Protein AF-A0A536KAL1-F1 (afdb_monomer)

Nearest PDB structures (foldseek):
  8qae-assembly1_A  TM=4.598E-01  e=1.832E+00  synthetic construct
  8qad-assembly1_A  TM=3.620E-01  e=2.504E+00  synthetic construct
  7td1-assembly1_R  TM=3.234E-01  e=2.927E+00  Homo sapiens
  5voz-assembly1_S  TM=2.746E-01  e=5.467E+00  Saccharomyces cerevisiae S288C

Structure (mmCIF, N/CA/C/O backbone):
data_AF-A0A536KAL1-F1
#
_entry.id   AF-A0A536KAL1-F1
#
loop_
_atom_site.group_PDB
_atom_site.id
_atom_site.type_symbol
_atom_site.label_atom_id
_atom_site.label_alt_id
_atom_site.label_comp_id
_atom_site.label_asym_id
_atom_site.label_entity_id
_atom_site.label_seq_id
_atom_site.pdbx_PDB_ins_code
_atom_site.Cartn_x
_atom_site.Cartn_y
_atom_site.Cartn_z
_atom_site.occupancy
_atom_site.B_iso_or_equiv
_atom_site.auth_seq_id
_atom_site.auth_comp_id
_atom_site.auth_asym_id
_atom_site.auth_atom_id
_atom_site.pdbx_PDB_model_num
ATOM 1 N N . MET A 1 1 ? -5.508 7.874 46.794 1.00 60.19 1 MET A N 1
ATOM 2 C CA . MET A 1 1 ? -4.898 8.405 45.555 1.00 60.19 1 MET A CA 1
ATOM 3 C C . MET A 1 1 ? -4.793 7.253 44.555 1.00 60.19 1 MET A C 1
ATOM 5 O O . MET A 1 1 ? -4.074 6.307 44.840 1.00 60.19 1 MET A O 1
ATOM 9 N N . ARG A 1 2 ? -5.571 7.241 43.459 1.00 58.97 2 ARG A N 1
ATOM 10 C CA . ARG A 1 2 ? -5.401 6.249 42.375 1.00 58.97 2 ARG A CA 1
ATOM 11 C C . ARG A 1 2 ? -4.276 6.749 41.468 1.00 58.97 2 ARG A C 1
ATOM 13 O O . ARG A 1 2 ? -4.382 7.858 40.956 1.00 58.97 2 ARG A O 1
ATOM 20 N N . GLY A 1 3 ? -3.207 5.967 41.318 1.00 61.09 3 GLY A N 1
ATOM 21 C CA . GLY A 1 3 ? -2.155 6.253 40.337 1.00 61.09 3 GLY A CA 1
ATOM 22 C C . GLY A 1 3 ? -2.707 6.254 38.903 1.00 61.09 3 GLY A C 1
ATOM 23 O O . GLY A 1 3 ? -3.806 5.733 38.681 1.00 61.09 3 GLY A O 1
ATOM 24 N N . PRO A 1 4 ? -1.982 6.837 37.932 1.00 71.62 4 PRO A N 1
ATOM 25 C CA . PRO A 1 4 ? -2.434 6.880 36.547 1.00 71.62 4 PRO A CA 1
ATOM 26 C C . PRO A 1 4 ? -2.674 5.459 36.024 1.00 71.62 4 PRO A C 1
ATOM 28 O O . PRO A 1 4 ? -1.854 4.560 36.227 1.00 71.62 4 PRO A O 1
ATOM 31 N N . ALA A 1 5 ? -3.824 5.250 35.380 1.00 74.88 5 ALA A N 1
ATOM 32 C CA . ALA A 1 5 ? -4.154 3.973 34.763 1.00 74.88 5 ALA A CA 1
ATOM 33 C C . ALA A 1 5 ? -3.121 3.657 33.669 1.00 74.88 5 ALA A C 1
ATOM 35 O O . ALA A 1 5 ? -2.868 4.489 32.798 1.00 74.88 5 ALA A O 1
ATOM 36 N N . ARG A 1 6 ? -2.512 2.466 33.716 1.00 75.62 6 ARG A N 1
ATOM 37 C CA . ARG A 1 6 ? -1.650 2.001 32.622 1.00 75.62 6 ARG A CA 1
ATOM 38 C C . ARG A 1 6 ? -2.522 1.705 31.394 1.00 75.62 6 ARG A C 1
ATOM 40 O O . ARG A 1 6 ? -3.590 1.113 31.576 1.00 75.62 6 ARG A O 1
ATOM 47 N N . PRO A 1 7 ? -2.082 2.066 30.177 1.00 73.06 7 PRO A N 1
ATOM 48 C CA . PRO A 1 7 ? -2.748 1.641 28.950 1.00 73.06 7 PRO A CA 1
ATOM 49 C C . PRO A 1 7 ? -2.900 0.118 28.924 1.00 73.06 7 PRO A C 1
ATOM 51 O O . PRO A 1 7 ? -1.983 -0.603 29.331 1.00 73.06 7 PRO A O 1
ATOM 54 N N . ARG A 1 8 ? -4.050 -0.378 28.462 1.00 79.00 8 ARG A N 1
ATOM 55 C CA . ARG A 1 8 ? -4.235 -1.815 28.231 1.00 79.00 8 ARG A CA 1
ATOM 56 C C . ARG A 1 8 ? -3.472 -2.220 26.972 1.00 79.00 8 ARG A C 1
ATOM 58 O O . ARG A 1 8 ? -3.309 -1.421 26.056 1.00 79.00 8 ARG A O 1
ATOM 65 N N . GLU A 1 9 ? -3.052 -3.478 26.886 1.00 70.75 9 GLU A N 1
ATOM 66 C CA . GLU A 1 9 ? -2.408 -4.035 25.684 1.00 70.75 9 GLU A CA 1
ATOM 67 C C . GLU A 1 9 ? -3.251 -3.805 24.415 1.00 70.75 9 GLU A C 1
ATOM 69 O O . GLU A 1 9 ? -2.727 -3.457 23.358 1.00 70.75 9 GLU A O 1
ATOM 74 N N . THR A 1 10 ? -4.577 -3.886 24.552 1.00 73.56 10 THR A N 1
ATOM 75 C CA . THR A 1 10 ? -5.547 -3.578 23.494 1.00 73.56 10 THR A CA 1
ATOM 76 C C . THR A 1 10 ? -5.472 -2.124 23.016 1.00 73.56 10 THR A C 1
ATOM 78 O O . THR A 1 10 ? -5.658 -1.873 21.827 1.00 73.56 10 THR A O 1
ATOM 81 N N . ASP A 1 11 ? -5.157 -1.171 23.900 1.00 76.12 11 ASP A N 1
ATOM 82 C CA . ASP A 1 11 ? -5.017 0.244 23.538 1.00 76.12 11 ASP A CA 1
ATOM 83 C C . ASP A 1 11 ? -3.762 0.441 22.671 1.00 76.12 11 ASP A C 1
ATOM 85 O O . ASP A 1 11 ? -3.822 1.087 21.625 1.00 76.12 11 ASP A O 1
ATOM 89 N N . CYS A 1 12 ? -2.643 -0.191 23.047 1.00 76.56 12 CYS A N 1
ATOM 90 C CA . CYS A 1 12 ? -1.404 -0.173 22.266 1.00 76.56 12 CYS A CA 1
ATOM 91 C C . CYS A 1 12 ? -1.574 -0.846 20.896 1.00 76.56 12 CYS A C 1
ATOM 93 O O . CYS A 1 12 ? -1.159 -0.282 19.886 1.00 76.56 12 CYS A O 1
ATOM 95 N N . MET A 1 13 ? -2.216 -2.020 20.846 1.00 73.56 13 MET A N 1
ATOM 96 C CA . MET A 1 13 ? -2.503 -2.734 19.594 1.00 73.56 13 MET A CA 1
ATOM 97 C C . MET A 1 13 ? -3.350 -1.879 18.645 1.00 73.56 13 MET A C 1
ATOM 99 O O . MET A 1 13 ? -3.066 -1.796 17.451 1.00 73.56 13 MET A O 1
ATOM 103 N N . ASN A 1 14 ? -4.351 -1.178 19.180 1.00 86.00 14 ASN A N 1
ATOM 104 C CA . ASN A 1 14 ? -5.188 -0.291 18.385 1.00 86.00 14 ASN A CA 1
ATOM 105 C C . ASN A 1 14 ? -4.378 0.882 17.804 1.00 86.00 14 ASN A C 1
ATOM 107 O O . ASN A 1 14 ? -4.516 1.197 16.625 1.00 86.00 14 ASN A O 1
ATOM 111 N N . VAL A 1 15 ? -3.480 1.486 18.593 1.00 88.50 15 VAL A N 1
ATOM 112 C CA . VAL A 1 15 ? -2.576 2.549 18.114 1.00 88.50 15 VAL A CA 1
ATOM 113 C C . VAL A 1 15 ? -1.635 2.039 17.018 1.00 88.50 15 VAL A C 1
ATOM 115 O O . VAL A 1 15 ? -1.456 2.721 16.010 1.00 88.50 15 VAL A O 1
ATOM 118 N N . VAL A 1 16 ? -1.067 0.837 17.166 1.00 91.31 16 VAL A N 1
ATOM 119 C CA . VAL A 1 16 ? -0.202 0.228 16.140 1.00 91.31 16 VAL A CA 1
ATOM 120 C C . VAL A 1 16 ? -0.963 0.041 14.827 1.00 91.31 16 VAL A C 1
ATOM 122 O O . VAL A 1 16 ? -0.481 0.476 13.781 1.00 91.31 16 VAL A O 1
ATOM 125 N N . LEU A 1 17 ? -2.167 -0.536 14.867 1.00 91.06 17 LEU A N 1
ATOM 126 C CA . LEU A 1 17 ? -2.994 -0.728 13.670 1.00 91.06 17 LEU A CA 1
ATOM 127 C C . LEU A 1 17 ? -3.359 0.598 12.997 1.00 91.06 17 LEU A C 1
ATOM 129 O O . LEU A 1 17 ? -3.332 0.691 11.772 1.00 91.06 17 LEU A O 1
ATOM 133 N N . TRP A 1 18 ? -3.652 1.631 13.783 1.00 91.00 18 TRP A N 1
ATOM 134 C CA . TRP A 1 18 ? -3.895 2.983 13.284 1.00 91.00 18 TRP A CA 1
ATOM 135 C C . TRP A 1 18 ? -2.688 3.563 12.542 1.00 91.00 18 TRP A C 1
ATOM 137 O O . TRP A 1 18 ? -2.831 4.091 11.438 1.00 91.00 18 TRP A O 1
ATOM 147 N N . ILE A 1 19 ? -1.493 3.446 13.127 1.00 93.25 19 ILE A N 1
ATOM 148 C CA . ILE A 1 19 ? -0.251 3.922 12.507 1.00 93.25 19 ILE A CA 1
ATOM 149 C C . ILE A 1 19 ? -0.005 3.179 11.192 1.00 93.25 19 ILE A C 1
ATOM 151 O O . ILE A 1 19 ? 0.277 3.810 10.172 1.00 93.25 19 ILE A O 1
ATOM 155 N N . LEU A 1 20 ? -0.155 1.852 11.192 1.00 94.75 20 LEU A N 1
ATOM 156 C CA . LEU A 1 20 ? 0.017 1.033 9.995 1.00 94.75 20 LEU A CA 1
ATOM 157 C C . LEU A 1 20 ? -0.975 1.418 8.889 1.00 94.75 20 LEU A C 1
ATOM 159 O O . LEU A 1 20 ? -0.557 1.601 7.747 1.00 94.75 20 LEU A O 1
ATOM 163 N N . GLN A 1 21 ? -2.256 1.605 9.221 1.00 94.56 21 GLN A N 1
ATOM 164 C CA . GLN A 1 21 ? -3.288 2.038 8.273 1.00 94.56 21 GLN A CA 1
ATOM 165 C C . GLN A 1 21 ? -2.957 3.386 7.631 1.00 94.56 21 GLN A C 1
ATOM 167 O O . GLN A 1 21 ? -3.041 3.517 6.411 1.00 94.56 21 GLN A O 1
ATOM 172 N N . VAL A 1 22 ? -2.543 4.375 8.428 1.00 94.62 22 VAL A N 1
ATOM 173 C CA . VAL A 1 22 ? -2.216 5.713 7.918 1.00 94.62 22 VAL A CA 1
ATOM 174 C C . VAL A 1 22 ? -0.966 5.680 7.040 1.00 94.62 22 VAL A C 1
ATOM 176 O O . VAL A 1 22 ? -0.995 6.211 5.932 1.00 94.62 22 VAL A O 1
ATOM 179 N N . LEU A 1 23 ? 0.117 5.037 7.487 1.00 96.44 23 LEU A N 1
ATOM 180 C CA . LEU A 1 23 ? 1.366 4.972 6.721 1.00 96.44 23 LEU A CA 1
ATOM 181 C C . LEU A 1 23 ? 1.186 4.213 5.402 1.00 96.44 23 LEU A C 1
ATOM 183 O O . LEU A 1 23 ? 1.562 4.715 4.340 1.00 96.44 23 LEU A O 1
ATOM 187 N N . LEU A 1 24 ? 0.582 3.024 5.462 1.00 97.19 24 LEU A N 1
ATOM 188 C CA . LEU A 1 24 ? 0.338 2.202 4.281 1.00 97.19 24 LEU A CA 1
ATOM 189 C C . LEU A 1 24 ? -0.670 2.870 3.342 1.00 97.19 24 LEU A C 1
ATOM 191 O O . LEU A 1 24 ? -0.482 2.886 2.126 1.00 97.19 24 LEU A O 1
ATOM 195 N N . GLY A 1 25 ? -1.720 3.466 3.905 1.00 97.00 25 GLY A N 1
ATOM 196 C CA . GLY A 1 25 ? -2.737 4.168 3.143 1.00 97.00 25 GLY A CA 1
ATOM 197 C C . GLY A 1 25 ? -2.157 5.352 2.378 1.00 97.00 25 GLY A C 1
ATOM 198 O O . GLY A 1 25 ? -2.304 5.419 1.158 1.00 97.00 25 GLY A O 1
ATOM 199 N N . ILE A 1 26 ? -1.410 6.231 3.054 1.00 96.50 26 ILE A N 1
ATOM 200 C CA . ILE A 1 26 ? -0.733 7.373 2.425 1.00 96.50 26 ILE A CA 1
ATOM 201 C C . ILE A 1 26 ? 0.205 6.912 1.304 1.00 96.50 26 ILE A C 1
ATOM 203 O O . ILE A 1 26 ? 0.179 7.502 0.221 1.00 96.50 26 ILE A O 1
ATOM 207 N N . PHE A 1 27 ? 0.990 5.850 1.521 1.00 95.38 27 PHE A N 1
ATOM 208 C CA . PHE A 1 27 ? 1.868 5.290 0.490 1.00 95.38 27 PHE A CA 1
ATOM 209 C C . PHE A 1 27 ? 1.100 4.986 -0.808 1.00 95.38 27 PHE A C 1
ATOM 211 O O . PHE A 1 27 ? 1.498 5.440 -1.883 1.00 95.38 27 PHE A O 1
ATOM 218 N N . PHE A 1 28 ? -0.038 4.294 -0.717 1.00 95.81 28 PHE A N 1
ATOM 219 C CA . PHE A 1 28 ? -0.840 3.960 -1.895 1.00 95.81 28 PHE A CA 1
ATOM 220 C C . PHE A 1 28 ? -1.605 5.151 -2.482 1.00 95.81 28 PHE A C 1
ATOM 222 O O . PHE A 1 28 ? -1.751 5.228 -3.703 1.00 95.81 28 PHE A O 1
ATOM 229 N N . VAL A 1 29 ? -2.032 6.122 -1.667 1.00 96.19 29 VAL A N 1
ATOM 230 C CA . VAL A 1 29 ? -2.611 7.376 -2.179 1.00 96.19 29 VAL A CA 1
ATOM 231 C C . VAL A 1 29 ? -1.599 8.128 -3.042 1.00 96.19 29 VAL A C 1
ATOM 233 O O . VAL A 1 29 ? -1.942 8.585 -4.133 1.00 96.19 29 VAL A O 1
ATOM 236 N N . PHE A 1 30 ? -0.337 8.209 -2.616 1.00 91.06 30 PHE A N 1
ATOM 237 C CA . PHE A 1 30 ? 0.715 8.848 -3.411 1.00 91.06 30 PHE A CA 1
ATOM 238 C C . PHE A 1 30 ? 0.967 8.148 -4.749 1.00 91.06 30 PHE A C 1
ATOM 240 O O . PHE A 1 30 ? 1.357 8.805 -5.715 1.00 91.06 30 PHE A O 1
ATOM 247 N N . MET A 1 31 ? 0.702 6.844 -4.843 1.00 87.75 31 MET A N 1
ATOM 248 C CA . MET A 1 31 ? 0.837 6.107 -6.098 1.00 87.75 31 MET A CA 1
ATOM 249 C C . MET A 1 31 ? -0.240 6.461 -7.132 1.00 87.75 31 MET A C 1
ATOM 251 O O . MET A 1 31 ? -0.031 6.171 -8.303 1.00 87.75 31 MET A O 1
ATOM 255 N N . LEU A 1 32 ? -1.349 7.131 -6.777 1.00 89.88 32 LEU A N 1
ATOM 256 C CA . LEU A 1 32 ? -2.410 7.500 -7.735 1.00 89.88 32 LEU A CA 1
ATOM 257 C C . LEU A 1 32 ? -1.940 8.422 -8.856 1.00 89.88 32 LEU A C 1
ATOM 259 O O . LEU A 1 32 ? -2.410 8.321 -9.991 1.00 89.88 32 LEU A O 1
ATOM 263 N N . ARG A 1 33 ? -1.052 9.357 -8.519 1.00 88.38 33 ARG A N 1
ATOM 264 C CA . ARG A 1 33 ? -0.583 10.404 -9.425 1.00 88.38 33 ARG A CA 1
ATOM 265 C C . ARG A 1 33 ? 0.925 10.278 -9.594 1.00 88.38 33 ARG A C 1
ATOM 267 O O . ARG A 1 33 ? 1.675 10.988 -8.922 1.00 88.38 33 ARG A O 1
ATOM 274 N N . PRO A 1 34 ? 1.381 9.364 -10.465 1.00 85.81 34 PRO A N 1
ATOM 275 C CA . PRO A 1 34 ? 2.800 9.184 -10.692 1.00 85.81 34 PRO A CA 1
ATOM 276 C C . PRO A 1 34 ? 3.388 10.473 -11.268 1.00 85.81 34 PRO A C 1
ATOM 278 O O . PRO A 1 34 ? 2.821 11.075 -12.177 1.00 85.81 34 PRO A O 1
ATOM 281 N N . ASN A 1 35 ? 4.528 10.897 -10.729 1.00 88.75 35 ASN A N 1
ATOM 282 C CA . ASN A 1 35 ? 5.281 12.031 -11.250 1.00 88.75 35 ASN A CA 1
ATOM 283 C C . ASN A 1 35 ? 6.560 11.502 -11.915 1.00 88.75 35 ASN A C 1
ATOM 285 O O . ASN A 1 35 ? 7.478 11.110 -11.187 1.00 88.75 35 ASN A O 1
ATOM 289 N N . PRO A 1 36 ? 6.650 11.506 -13.260 1.00 85.12 36 PRO A N 1
ATOM 290 C CA . PRO A 1 36 ? 7.818 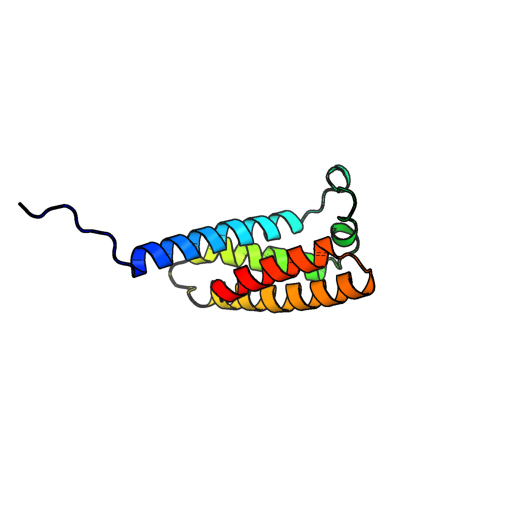11.006 -13.981 1.00 85.12 36 PRO A CA 1
ATOM 291 C C . PRO A 1 36 ? 9.138 11.646 -13.540 1.00 85.12 36 PRO A C 1
ATOM 293 O O . PRO A 1 36 ? 10.151 10.959 -13.476 1.00 85.12 36 PRO A O 1
ATOM 296 N N . ALA A 1 37 ? 9.121 12.926 -13.151 1.00 87.44 37 ALA A N 1
ATOM 297 C CA . ALA A 1 37 ? 10.313 13.648 -12.704 1.00 87.44 37 ALA A CA 1
ATOM 298 C C . ALA A 1 37 ? 10.856 13.165 -11.344 1.00 87.44 37 ALA A C 1
ATOM 300 O O . ALA A 1 37 ? 11.976 13.501 -10.975 1.00 87.44 37 ALA A O 1
ATOM 301 N N . ARG A 1 38 ? 10.071 12.389 -10.583 1.00 84.88 38 ARG A N 1
ATOM 302 C CA . ARG A 1 38 ? 10.456 11.832 -9.274 1.00 84.88 38 ARG A CA 1
ATOM 303 C C . ARG A 1 38 ? 10.790 10.339 -9.332 1.00 84.88 38 ARG A C 1
ATOM 305 O O . ARG A 1 38 ? 11.065 9.750 -8.288 1.00 84.88 38 ARG A O 1
ATOM 312 N N . LEU A 1 39 ? 10.731 9.717 -10.511 1.00 85.88 39 LEU A N 1
ATOM 313 C CA . LEU A 1 39 ? 11.011 8.291 -10.660 1.00 85.88 39 LEU A CA 1
ATOM 314 C C . LEU A 1 39 ? 12.511 8.031 -10.583 1.00 85.88 39 LEU A C 1
ATOM 316 O O . LEU A 1 39 ? 13.294 8.566 -11.363 1.00 85.88 39 LEU A O 1
ATOM 320 N N . GLN A 1 40 ? 12.895 7.164 -9.655 1.00 86.25 40 GLN A N 1
ATOM 321 C CA . GLN A 1 40 ? 14.261 6.673 -9.545 1.00 86.25 40 GLN A CA 1
ATOM 322 C C . GLN A 1 40 ? 14.466 5.432 -10.423 1.00 86.25 40 GLN A C 1
ATOM 324 O O . GLN A 1 40 ? 13.513 4.818 -10.921 1.00 86.25 40 GLN A O 1
ATOM 329 N N . SER A 1 41 ? 15.730 5.034 -10.585 1.00 82.38 41 SER A N 1
ATOM 330 C CA . SER A 1 41 ? 16.066 3.738 -11.178 1.00 82.38 41 SER A CA 1
ATOM 331 C C . SER A 1 41 ? 15.339 2.615 -10.427 1.00 82.38 41 SER A C 1
ATOM 333 O O . SER A 1 41 ? 15.310 2.601 -9.200 1.00 82.38 41 SER A O 1
ATOM 335 N N . GLY A 1 42 ? 14.699 1.702 -11.162 1.00 82.94 42 GLY A N 1
ATOM 336 C CA . GLY A 1 42 ? 13.887 0.623 -10.585 1.00 82.94 42 GLY A CA 1
ATOM 337 C C . GLY A 1 42 ? 12.418 0.971 -10.306 1.00 82.94 42 GLY A C 1
ATOM 338 O O . GLY A 1 42 ? 11.660 0.079 -9.939 1.00 82.94 42 GLY A O 1
ATOM 339 N N . MET A 1 43 ? 11.976 2.217 -10.539 1.00 89.31 43 MET A N 1
ATOM 340 C CA . MET A 1 43 ? 10.572 2.636 -10.362 1.00 89.31 43 MET A CA 1
ATOM 341 C C . MET A 1 43 ? 9.758 2.697 -11.665 1.00 89.31 43 MET A C 1
ATOM 343 O O . MET A 1 43 ? 8.648 3.226 -11.675 1.00 89.31 43 MET A O 1
AT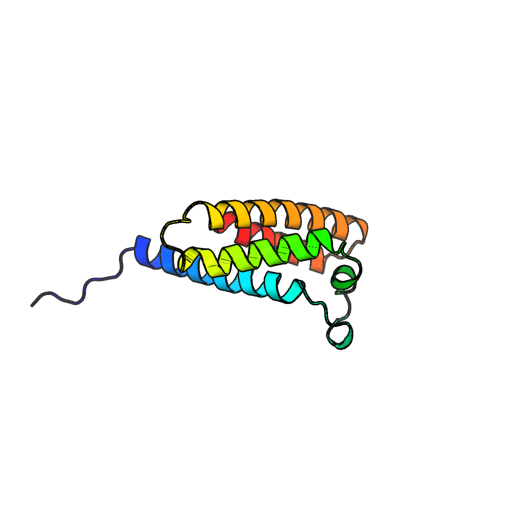OM 347 N N . LYS A 1 44 ? 10.269 2.156 -12.780 1.00 88.62 44 LYS A N 1
ATOM 348 C CA . LYS A 1 44 ? 9.560 2.180 -14.078 1.00 88.62 44 LYS A CA 1
ATOM 349 C C . LYS A 1 44 ? 8.170 1.533 -14.015 1.00 88.62 44 LYS A C 1
ATOM 351 O O . LYS A 1 44 ? 7.244 2.004 -14.671 1.00 88.62 44 LYS A O 1
ATOM 356 N N . TYR A 1 45 ? 7.994 0.533 -13.149 1.00 89.75 45 TYR A N 1
ATOM 357 C CA . TYR A 1 45 ? 6.701 -0.112 -12.909 1.00 89.75 45 TYR A CA 1
ATOM 358 C C . TYR A 1 45 ? 5.582 0.878 -12.545 1.00 89.75 45 TYR A C 1
ATOM 360 O O . TYR A 1 45 ? 4.432 0.638 -12.887 1.00 89.75 45 TYR A O 1
ATOM 368 N N . VAL A 1 46 ? 5.899 2.010 -11.905 1.00 88.56 46 VAL A N 1
ATOM 369 C CA . VAL A 1 46 ? 4.915 3.002 -11.437 1.00 88.56 46 VAL A CA 1
ATOM 370 C C . VAL A 1 46 ? 4.133 3.636 -12.595 1.00 88.56 46 VAL A C 1
ATOM 372 O O . VAL A 1 46 ? 2.940 3.924 -12.460 1.00 88.56 46 VAL A O 1
ATOM 375 N N . ILE A 1 47 ? 4.788 3.841 -13.740 1.00 89.25 47 ILE A N 1
ATOM 376 C CA . ILE A 1 47 ? 4.162 4.407 -14.946 1.00 89.25 47 ILE A CA 1
ATOM 377 C C . ILE A 1 47 ? 3.643 3.331 -15.899 1.00 89.25 47 ILE A C 1
ATOM 379 O O . ILE A 1 47 ? 2.645 3.566 -16.572 1.00 89.25 47 ILE A O 1
ATOM 383 N N . GLU A 1 48 ? 4.264 2.151 -15.916 1.00 89.50 48 GLU A N 1
ATOM 384 C CA . GLU A 1 48 ? 3.846 1.016 -16.752 1.00 89.50 48 GLU A CA 1
ATOM 385 C C . GLU A 1 48 ? 2.633 0.266 -16.185 1.00 89.50 48 GLU A C 1
ATOM 387 O O . GLU A 1 48 ? 1.917 -0.424 -16.910 1.00 89.50 48 GLU A O 1
ATOM 392 N N . MET A 1 49 ? 2.390 0.393 -14.881 1.00 90.00 49 MET A N 1
ATOM 393 C CA . MET A 1 49 ? 1.234 -0.187 -14.216 1.00 90.00 49 MET A CA 1
ATOM 394 C C . MET A 1 49 ? -0.063 0.380 -14.794 1.00 90.00 49 MET A C 1
ATOM 396 O O . MET A 1 49 ? -0.254 1.598 -14.899 1.00 90.00 49 MET A O 1
ATOM 400 N N . ARG A 1 50 ? -0.981 -0.538 -15.115 1.00 93.06 50 ARG A N 1
ATOM 401 C CA . ARG A 1 50 ? -2.341 -0.235 -15.567 1.00 93.06 50 ARG A CA 1
ATOM 402 C C . ARG A 1 50 ? -3.012 0.768 -14.634 1.00 93.06 50 ARG A C 1
ATOM 404 O O . ARG A 1 50 ? -2.983 0.611 -13.410 1.00 93.06 50 ARG A O 1
ATOM 411 N N . SER A 1 51 ? -3.645 1.782 -15.214 1.00 93.19 51 SER A N 1
ATOM 412 C CA . SER A 1 51 ? -4.301 2.859 -14.468 1.00 93.19 51 SER A CA 1
ATOM 413 C C . SER A 1 51 ? -5.348 2.350 -13.481 1.00 93.19 51 SER A C 1
ATOM 415 O O . SER A 1 51 ? -5.471 2.895 -12.393 1.00 93.19 51 SER A O 1
ATOM 417 N N . GLU A 1 52 ? -6.053 1.280 -13.824 1.00 95.44 52 GLU A N 1
ATOM 418 C CA . GLU A 1 52 ? -7.127 0.679 -13.040 1.00 95.44 52 GLU A CA 1
ATOM 419 C C . GLU A 1 52 ? -6.583 0.066 -11.751 1.00 95.44 52 GLU A C 1
ATOM 421 O O . GLU A 1 52 ? -7.137 0.293 -10.680 1.00 95.44 52 GLU A O 1
ATOM 426 N N . LEU A 1 53 ? -5.444 -0.633 -11.827 1.00 95.38 53 LEU A N 1
ATOM 427 C CA . LEU A 1 53 ? -4.769 -1.161 -10.640 1.00 95.38 53 LEU A CA 1
ATOM 428 C C . LEU A 1 53 ? -4.260 -0.024 -9.749 1.00 95.38 53 LEU A C 1
ATOM 430 O O . LEU A 1 53 ? -4.243 -0.151 -8.528 1.00 95.38 53 LEU A O 1
ATOM 434 N N . ARG A 1 54 ? -3.847 1.095 -10.355 1.00 94.56 54 ARG A N 1
ATOM 435 C CA . ARG A 1 54 ? -3.303 2.252 -9.633 1.00 94.56 54 ARG A CA 1
ATOM 436 C C . ARG A 1 54 ? -4.412 3.012 -8.917 1.00 94.56 54 ARG A C 1
ATOM 438 O O . ARG A 1 54 ? -4.253 3.373 -7.755 1.00 94.56 54 ARG A O 1
ATOM 445 N N . ILE A 1 55 ? -5.553 3.173 -9.586 1.00 96.31 55 ILE A N 1
ATOM 446 C CA . ILE A 1 55 ? -6.791 3.692 -9.002 1.00 96.31 55 ILE A CA 1
ATOM 447 C C . ILE A 1 55 ? -7.248 2.787 -7.861 1.00 96.31 55 ILE A C 1
ATOM 449 O O . ILE A 1 55 ? -7.487 3.286 -6.767 1.00 96.31 55 ILE A O 1
ATOM 453 N N . PHE A 1 56 ? -7.301 1.470 -8.077 1.00 97.31 56 PHE A N 1
ATOM 454 C CA . PHE A 1 56 ? -7.670 0.506 -7.043 1.00 97.31 56 PHE A CA 1
ATOM 455 C C . PHE A 1 56 ? -6.774 0.620 -5.804 1.00 97.31 56 PHE A C 1
ATOM 457 O O . PHE A 1 56 ? -7.285 0.785 -4.698 1.00 97.31 56 PHE A O 1
ATOM 464 N N . ALA A 1 57 ? -5.449 0.604 -5.989 1.00 96.81 57 ALA A N 1
ATOM 465 C CA . ALA A 1 57 ? -4.490 0.736 -4.896 1.00 96.81 57 ALA A CA 1
ATOM 466 C C . ALA A 1 57 ? -4.715 2.031 -4.109 1.00 96.81 57 ALA A C 1
ATOM 468 O O . ALA A 1 57 ? -4.800 2.018 -2.884 1.00 96.81 57 ALA A O 1
ATOM 469 N N . GLY A 1 58 ? -4.875 3.148 -4.818 1.00 96.62 58 GLY A N 1
ATOM 470 C CA . GLY A 1 58 ? -5.123 4.441 -4.203 1.00 96.62 58 GLY A CA 1
ATOM 471 C C . GLY A 1 58 ? -6.446 4.535 -3.457 1.00 96.62 58 GLY A C 1
ATOM 472 O O . GLY A 1 58 ? -6.475 5.075 -2.358 1.00 96.62 58 GLY A O 1
ATOM 473 N N . VAL A 1 59 ? -7.530 3.993 -4.014 1.00 96.81 59 VAL A N 1
ATOM 474 C CA . VAL A 1 59 ? -8.841 3.949 -3.350 1.00 96.81 59 VAL A CA 1
ATOM 475 C C . VAL A 1 59 ? -8.779 3.081 -2.095 1.00 96.81 59 VAL A C 1
ATOM 477 O O . VAL A 1 59 ? -9.282 3.495 -1.054 1.00 96.81 59 VAL A O 1
ATOM 480 N N . ALA A 1 60 ? -8.107 1.929 -2.152 1.00 97.00 60 ALA A N 1
ATOM 481 C CA . ALA A 1 60 ? -7.858 1.113 -0.969 1.00 97.00 60 ALA A CA 1
ATOM 482 C C . ALA A 1 60 ? -7.023 1.878 0.074 1.00 97.00 60 ALA A C 1
ATOM 484 O O . ALA A 1 60 ? -7.344 1.852 1.258 1.00 97.00 60 ALA A O 1
ATOM 485 N N . GLY A 1 61 ? -6.012 2.638 -0.357 1.00 97.00 61 GLY A N 1
ATOM 4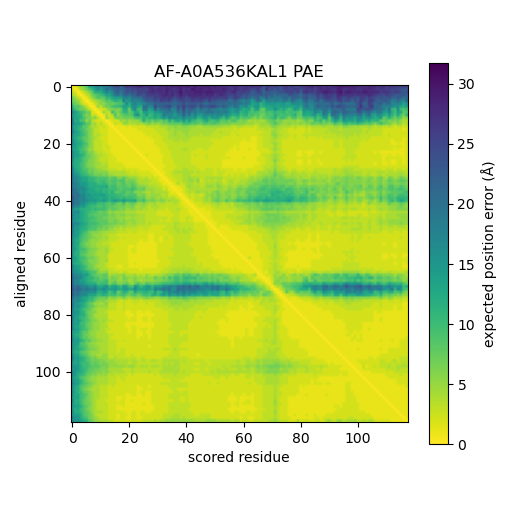86 C CA . GLY A 1 61 ? -5.236 3.508 0.527 1.00 97.00 61 GLY A CA 1
ATOM 487 C C . GLY A 1 61 ? -6.075 4.604 1.193 1.00 97.00 61 GLY A C 1
ATOM 488 O O . GLY A 1 61 ? -5.972 4.805 2.401 1.00 97.00 61 GLY A O 1
ATOM 489 N N . ILE A 1 62 ? -6.961 5.265 0.440 1.00 95.88 62 ILE A N 1
ATOM 490 C CA . ILE A 1 62 ? -7.923 6.238 0.982 1.00 95.88 62 ILE A CA 1
ATOM 491 C C . ILE A 1 62 ? -8.832 5.560 2.007 1.00 95.88 62 ILE A C 1
ATOM 493 O O . ILE A 1 62 ? -9.046 6.111 3.083 1.00 95.88 62 ILE A O 1
ATOM 497 N N . ALA A 1 63 ? -9.338 4.364 1.705 1.00 94.81 63 ALA A N 1
ATOM 498 C CA . ALA A 1 63 ? -10.179 3.604 2.620 1.00 94.81 63 ALA A CA 1
ATOM 499 C C . ALA A 1 63 ? -9.452 3.285 3.939 1.00 94.81 63 ALA A C 1
ATOM 501 O O . ALA A 1 63 ? -10.043 3.469 5.002 1.00 94.81 63 ALA A O 1
ATOM 502 N N . LEU A 1 64 ? -8.169 2.901 3.898 1.00 94.81 64 LEU A N 1
ATOM 503 C CA . LEU A 1 64 ? -7.356 2.694 5.106 1.00 94.81 64 LEU A CA 1
ATOM 504 C C . LEU A 1 64 ? -7.188 3.978 5.931 1.00 94.81 64 LEU A C 1
ATOM 506 O O . LEU A 1 64 ? -7.336 3.939 7.146 1.00 94.81 64 LEU A O 1
ATOM 510 N N . VAL A 1 65 ? -6.930 5.124 5.292 1.00 93.94 65 VAL A N 1
ATOM 511 C CA . VAL A 1 65 ? -6.785 6.409 6.005 1.00 93.94 65 VAL A CA 1
ATOM 512 C C . VAL A 1 65 ? -8.121 6.903 6.564 1.00 93.94 65 VAL A C 1
ATOM 514 O O . VAL A 1 65 ? -8.152 7.497 7.636 1.00 93.94 65 VAL A O 1
ATOM 517 N N . ALA A 1 66 ? -9.225 6.683 5.847 1.00 89.62 66 ALA A N 1
ATOM 518 C CA . ALA A 1 66 ? -10.537 7.226 6.186 1.00 89.62 66 ALA A CA 1
ATOM 519 C C . ALA A 1 66 ? -11.290 6.389 7.228 1.00 89.62 66 ALA A C 1
ATOM 521 O O . ALA A 1 66 ? -11.953 6.959 8.094 1.00 89.62 66 ALA A O 1
ATOM 522 N N . THR A 1 67 ? -11.183 5.054 7.168 1.00 84.38 67 THR A N 1
ATOM 523 C CA . THR A 1 67 ? -11.895 4.126 8.071 1.00 84.38 67 THR A CA 1
ATOM 524 C C . THR A 1 67 ? -11.832 4.536 9.535 1.00 84.38 67 THR A C 1
ATOM 526 O O . THR A 1 67 ? -12.872 4.548 10.191 1.00 84.38 67 THR A O 1
ATOM 529 N N . PRO A 1 68 ? -10.669 4.914 10.072 1.00 74.94 68 PRO A N 1
ATOM 530 C CA . PRO A 1 68 ? -10.588 5.071 11.503 1.00 74.94 68 PRO A CA 1
ATOM 531 C C . PRO A 1 68 ? -11.170 6.433 11.984 1.00 74.94 68 PRO A C 1
ATOM 533 O O . PRO A 1 68 ? -11.459 6.607 13.168 1.00 74.94 68 PRO A O 1
ATOM 536 N N . PHE A 1 69 ? -11.531 7.334 11.054 1.00 81.00 69 PHE A N 1
ATOM 537 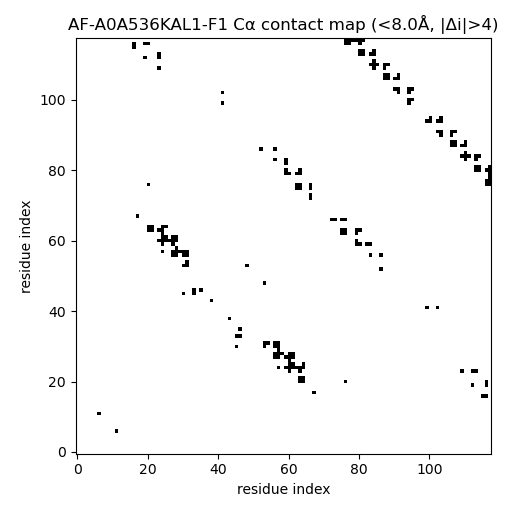C CA . PHE A 1 69 ? -12.414 8.493 11.296 1.00 81.00 69 PHE A CA 1
ATOM 538 C C . PHE A 1 69 ? -13.905 8.191 11.061 1.00 81.00 69 PHE A C 1
ATOM 540 O O . PHE A 1 69 ? -14.778 8.928 11.520 1.00 81.00 69 PHE A O 1
ATOM 547 N N . LEU A 1 70 ? -14.215 7.108 10.347 1.00 78.00 70 LEU A N 1
ATOM 548 C CA . LEU A 1 70 ? -15.564 6.695 9.976 1.00 78.00 70 LEU A CA 1
ATOM 549 C C . LEU A 1 70 ? -16.028 5.589 10.931 1.00 78.00 70 LEU A C 1
ATOM 551 O O . LEU A 1 70 ? -16.064 4.410 10.588 1.00 78.00 70 LEU A O 1
ATOM 555 N N . GLY A 1 71 ? -16.416 5.991 12.146 1.00 67.75 71 GLY A N 1
ATOM 556 C CA . GLY A 1 71 ? -16.797 5.106 13.259 1.00 67.75 71 GLY A CA 1
ATOM 557 C C . GLY A 1 71 ? -17.620 3.839 12.928 1.00 67.75 71 GLY A C 1
ATOM 558 O O . GLY A 1 71 ? -17.318 2.786 13.496 1.00 67.75 71 GLY A O 1
ATOM 559 N N . PRO A 1 72 ? -18.640 3.867 12.042 1.00 65.06 72 PRO A N 1
ATOM 560 C CA . PRO A 1 72 ? -19.446 2.678 11.745 1.00 65.06 72 PRO A CA 1
ATOM 561 C C . PRO A 1 72 ? -18.850 1.727 10.688 1.00 65.06 72 PRO A C 1
ATOM 563 O O . PRO A 1 72 ? -19.299 0.587 10.587 1.00 65.06 72 PRO A O 1
ATOM 566 N N . LEU A 1 73 ? -17.839 2.129 9.909 1.00 75.19 73 LEU A N 1
ATOM 567 C CA . LEU A 1 73 ? -17.340 1.350 8.763 1.00 75.19 73 LEU A CA 1
ATOM 568 C C . LEU A 1 73 ? -16.222 0.364 9.139 1.00 75.19 73 LEU A C 1
ATOM 570 O O . LEU A 1 73 ? -15.194 0.284 8.472 1.00 75.19 73 LEU A O 1
ATOM 574 N N . LYS A 1 74 ? -16.433 -0.442 10.185 1.00 77.00 74 LYS A N 1
ATOM 575 C CA . LYS A 1 74 ? -15.411 -1.369 10.716 1.00 77.00 74 LYS A CA 1
ATOM 576 C C . LYS A 1 74 ? -14.912 -2.412 9.706 1.00 77.00 74 LYS A C 1
ATOM 578 O O . LYS A 1 74 ? -13.808 -2.915 9.852 1.00 77.00 74 LYS A O 1
ATOM 583 N N . VAL A 1 75 ? -15.715 -2.732 8.689 1.00 86.94 75 VAL A N 1
ATOM 584 C CA . VAL A 1 75 ? -15.389 -3.734 7.656 1.00 86.94 75 VAL A CA 1
ATOM 585 C C . VAL A 1 75 ? -14.586 -3.130 6.492 1.00 86.94 75 VAL A C 1
ATOM 587 O O . VAL A 1 75 ? -13.967 -3.855 5.718 1.00 86.94 75 VAL A O 1
ATOM 590 N N . LEU A 1 76 ? -14.548 -1.800 6.366 1.00 89.44 76 LEU A N 1
ATOM 591 C CA . LEU A 1 76 ? -13.904 -1.137 5.233 1.00 89.44 76 LEU A CA 1
ATOM 592 C C . LEU A 1 76 ? -12.379 -1.322 5.243 1.00 89.44 76 LEU A C 1
ATOM 594 O O . LEU A 1 76 ? -11.809 -1.685 4.214 1.00 89.44 76 LEU A O 1
ATOM 598 N N . ALA A 1 77 ? -11.733 -1.126 6.397 1.00 91.81 77 ALA A N 1
ATOM 599 C CA . ALA A 1 77 ? -10.294 -1.338 6.553 1.00 91.81 77 ALA A CA 1
ATOM 600 C C . ALA A 1 77 ? -9.856 -2.773 6.208 1.00 91.81 77 ALA A C 1
ATOM 602 O O . ALA A 1 77 ? -8.984 -2.904 5.346 1.00 91.81 77 ALA A O 1
ATOM 603 N N . PRO A 1 78 ? -10.455 -3.842 6.777 1.00 93.69 78 PRO A N 1
ATOM 604 C CA . PRO A 1 78 ? -10.004 -5.195 6.474 1.00 93.69 78 PRO A CA 1
ATOM 605 C C . PRO A 1 78 ? -10.253 -5.595 5.014 1.00 93.69 78 PRO A C 1
ATOM 607 O O . PRO A 1 78 ? -9.411 -6.253 4.408 1.00 93.69 78 PRO A O 1
ATOM 610 N N . LEU A 1 79 ? -11.341 -5.128 4.387 1.00 96.25 79 LEU A N 1
ATOM 611 C CA . LEU A 1 79 ? -11.569 -5.352 2.953 1.00 96.25 79 LEU A CA 1
ATOM 612 C C . LEU A 1 79 ? -10.540 -4.632 2.074 1.00 96.25 79 LEU A C 1
ATOM 614 O O . LEU A 1 79 ? -10.014 -5.222 1.127 1.00 96.25 79 LEU A O 1
ATOM 618 N N . ALA A 1 80 ? -10.234 -3.369 2.380 1.00 96.62 80 ALA A N 1
ATOM 619 C CA . ALA A 1 80 ? -9.222 -2.606 1.654 1.00 96.62 80 ALA A CA 1
ATOM 620 C C . ALA A 1 80 ? -7.836 -3.252 1.796 1.00 96.62 80 ALA A C 1
ATOM 622 O O . ALA A 1 80 ? -7.127 -3.434 0.805 1.00 96.62 80 ALA A O 1
ATOM 623 N N . ALA A 1 81 ? -7.480 -3.661 3.014 1.00 97.44 81 ALA A N 1
ATOM 624 C CA . ALA A 1 81 ? -6.231 -4.341 3.315 1.00 97.44 81 ALA A CA 1
ATOM 625 C C . ALA A 1 81 ? -6.122 -5.693 2.590 1.00 97.44 81 ALA A C 1
ATOM 627 O O . ALA A 1 81 ? -5.122 -5.946 1.918 1.00 97.44 81 ALA A O 1
ATOM 628 N N . ALA A 1 82 ? -7.171 -6.520 2.614 1.00 98.19 82 ALA A N 1
ATOM 629 C CA . ALA A 1 82 ? -7.212 -7.785 1.881 1.00 98.19 82 ALA A CA 1
ATOM 630 C C . ALA A 1 82 ? -7.043 -7.583 0.364 1.00 98.19 82 ALA A C 1
ATOM 632 O O . ALA A 1 82 ? -6.279 -8.301 -0.286 1.00 98.19 82 ALA A O 1
ATOM 633 N N . GLY A 1 83 ? -7.693 -6.563 -0.203 1.00 98.00 83 GLY A N 1
ATOM 634 C CA . GLY A 1 83 ? -7.510 -6.177 -1.601 1.00 98.00 83 GLY A CA 1
ATOM 635 C C . GLY A 1 83 ? -6.061 -5.804 -1.933 1.00 98.00 83 GLY A C 1
ATOM 636 O O . GLY A 1 83 ? -5.522 -6.234 -2.956 1.00 98.00 83 GLY A O 1
ATOM 637 N N . LEU A 1 84 ? -5.396 -5.060 -1.043 1.00 98.25 84 LEU A N 1
ATOM 638 C CA . LEU A 1 84 ? -3.979 -4.725 -1.185 1.00 98.25 84 LEU A CA 1
ATOM 639 C C . LEU A 1 84 ? -3.080 -5.964 -1.080 1.00 98.25 84 LEU A C 1
ATOM 641 O O . LEU A 1 84 ? -2.148 -6.077 -1.871 1.00 98.25 84 LE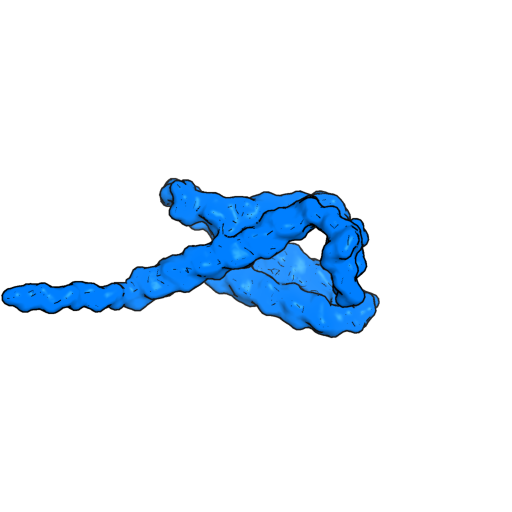U A O 1
ATOM 645 N N . VAL A 1 85 ? -3.372 -6.934 -0.205 1.00 98.75 85 VAL A N 1
ATOM 646 C CA . VAL A 1 85 ? -2.628 -8.211 -0.150 1.00 98.75 85 VAL A CA 1
ATOM 647 C C . VAL A 1 85 ? -2.662 -8.921 -1.504 1.00 98.75 85 VAL A C 1
ATOM 649 O O . VAL A 1 85 ? -1.622 -9.361 -2.003 1.00 98.75 85 VAL A O 1
ATOM 652 N N . VAL A 1 86 ? -3.842 -9.018 -2.122 1.00 98.56 86 VAL A N 1
ATOM 653 C CA . VAL A 1 86 ? -4.003 -9.643 -3.445 1.00 98.56 86 VAL A CA 1
ATOM 654 C C . VAL A 1 86 ? -3.217 -8.873 -4.506 1.00 98.56 86 VAL A C 1
ATOM 656 O O . VAL A 1 86 ? -2.480 -9.480 -5.287 1.00 98.56 86 VAL A O 1
ATOM 659 N N . LEU A 1 87 ? -3.307 -7.540 -4.501 1.00 97.94 87 LEU A N 1
ATOM 660 C CA . LEU A 1 87 ? -2.564 -6.695 -5.431 1.00 97.94 87 LEU A CA 1
ATOM 661 C C . LEU A 1 87 ? -1.045 -6.883 -5.291 1.00 97.94 87 LEU A C 1
ATOM 663 O O . LEU A 1 87 ? -0.356 -7.050 -6.297 1.00 97.94 87 LEU A O 1
ATOM 667 N N . MET A 1 88 ? -0.519 -6.900 -4.062 1.00 98.19 88 MET A N 1
ATOM 668 C CA . MET A 1 88 ? 0.916 -7.059 -3.805 1.00 98.19 88 MET A CA 1
ATOM 669 C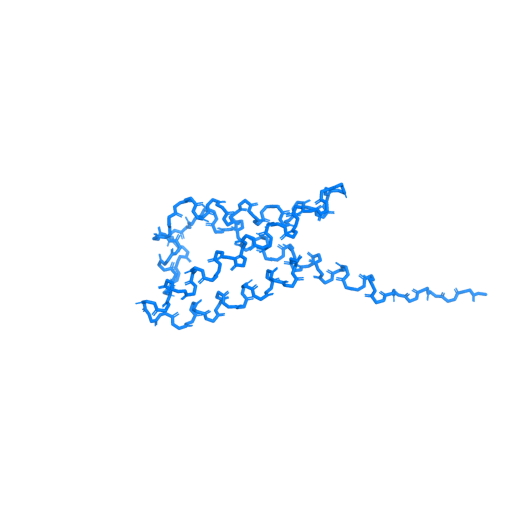 C . MET A 1 88 ? 1.424 -8.443 -4.220 1.00 98.19 88 MET A C 1
ATOM 671 O O . MET A 1 88 ? 2.524 -8.555 -4.759 1.00 98.19 88 MET A O 1
ATOM 675 N N . ARG A 1 89 ? 0.617 -9.500 -4.061 1.00 98.44 89 ARG A N 1
ATOM 676 C CA . ARG A 1 89 ? 0.940 -10.832 -4.605 1.00 98.44 89 ARG A CA 1
ATOM 677 C C . ARG A 1 89 ? 1.062 -10.805 -6.128 1.00 98.44 89 ARG A C 1
ATOM 679 O O . ARG A 1 89 ? 2.016 -11.361 -6.668 1.00 98.44 89 ARG A O 1
ATOM 686 N N . GLY A 1 90 ? 0.149 -10.119 -6.816 1.00 97.56 90 GLY A N 1
ATOM 687 C CA . GLY A 1 90 ? 0.251 -9.900 -8.261 1.00 97.56 90 GLY A CA 1
ATOM 688 C C . GLY A 1 90 ? 1.514 -9.122 -8.648 1.00 97.56 90 GLY A C 1
ATOM 689 O O . GLY A 1 90 ? 2.220 -9.511 -9.579 1.00 97.56 90 GLY A O 1
ATOM 690 N N . ALA A 1 91 ? 1.850 -8.075 -7.892 1.00 96.62 91 ALA A N 1
ATOM 691 C CA . ALA A 1 91 ? 3.064 -7.290 -8.102 1.00 96.62 91 ALA A CA 1
ATOM 692 C C . ALA A 1 91 ? 4.342 -8.123 -7.899 1.00 96.62 91 ALA A C 1
ATOM 694 O O . A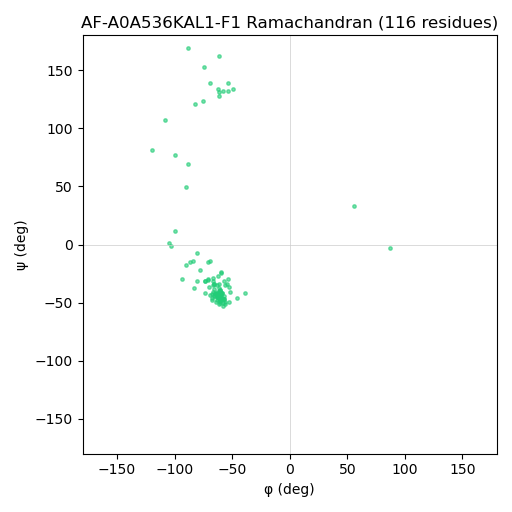LA A 1 91 ? 5.267 -8.030 -8.703 1.00 96.62 91 ALA A O 1
ATOM 695 N N . ILE A 1 92 ? 4.386 -9.000 -6.891 1.00 98.19 92 ILE A N 1
ATOM 696 C CA . ILE A 1 92 ? 5.497 -9.944 -6.688 1.00 98.19 92 ILE A CA 1
ATOM 697 C C . ILE A 1 92 ? 5.711 -10.807 -7.936 1.00 98.19 92 ILE A C 1
ATOM 699 O O . ILE A 1 92 ? 6.836 -10.893 -8.426 1.00 98.19 92 ILE A O 1
ATOM 703 N N . VAL A 1 93 ? 4.647 -11.406 -8.480 1.00 98.00 93 VAL A N 1
ATOM 704 C CA . VAL A 1 93 ? 4.729 -12.233 -9.699 1.00 98.00 93 VAL A CA 1
ATOM 705 C C . VAL A 1 93 ? 5.222 -11.409 -10.893 1.00 98.00 93 VAL A C 1
ATOM 707 O O . VAL A 1 93 ? 6.094 -11.854 -11.640 1.00 98.00 93 VAL A O 1
ATOM 710 N N . PHE A 1 94 ? 4.727 -10.180 -11.041 1.00 96.00 94 PHE A N 1
ATOM 711 C CA . PHE A 1 94 ? 5.161 -9.251 -12.083 1.00 96.00 94 PHE A CA 1
ATOM 712 C C . PHE A 1 94 ? 6.661 -8.915 -11.993 1.00 96.00 94 PHE A C 1
ATOM 714 O O . PHE A 1 94 ? 7.376 -8.994 -12.993 1.00 96.00 94 PHE A O 1
ATOM 721 N N . HIS A 1 95 ? 7.164 -8.595 -10.799 1.00 96.19 95 HIS A N 1
ATOM 722 C CA . HIS A 1 95 ? 8.575 -8.259 -10.588 1.00 96.19 95 HIS A CA 1
ATOM 723 C C . HIS A 1 95 ? 9.499 -9.480 -10.665 1.00 96.19 95 HIS A C 1
ATOM 725 O O . HIS A 1 95 ? 10.631 -9.352 -11.136 1.00 96.19 95 HIS A O 1
ATOM 731 N N . LEU A 1 96 ? 9.018 -10.669 -10.281 1.00 97.06 96 LEU A N 1
ATOM 732 C CA . LEU A 1 96 ? 9.712 -11.940 -10.509 1.00 97.06 96 LEU A CA 1
ATOM 733 C C . LEU A 1 96 ? 9.979 -12.164 -11.999 1.00 97.06 96 LEU A C 1
ATOM 735 O O . LEU A 1 96 ? 11.115 -12.451 -12.375 1.00 97.06 96 LEU A O 1
ATOM 739 N N . GLY A 1 97 ? 8.972 -11.945 -12.851 1.00 95.56 97 GLY A N 1
ATOM 740 C CA . GLY A 1 97 ? 9.117 -12.054 -14.307 1.00 95.56 97 GLY A CA 1
ATOM 741 C C . GLY A 1 97 ? 10.165 -11.103 -14.901 1.00 95.56 97 GLY A C 1
ATOM 742 O O . GLY A 1 97 ? 10.735 -11.387 -15.951 1.00 95.56 97 GLY A O 1
ATOM 743 N N . ARG A 1 98 ? 10.465 -10.000 -14.208 1.00 93.88 98 ARG A N 1
ATOM 744 C CA . ARG A 1 98 ? 11.429 -8.967 -14.622 1.00 93.88 98 ARG A CA 1
ATOM 745 C C . ARG A 1 98 ? 12.771 -9.038 -13.898 1.00 93.88 98 ARG A C 1
ATOM 747 O O . ARG A 1 98 ? 13.654 -8.238 -14.188 1.00 93.88 98 ARG A O 1
ATOM 754 N N . ARG A 1 99 ? 12.930 -9.985 -12.966 1.00 94.69 99 ARG A N 1
ATOM 755 C CA . ARG A 1 99 ? 14.117 -10.128 -12.102 1.00 94.69 99 ARG A CA 1
ATOM 756 C C . ARG A 1 99 ? 14.441 -8.857 -11.302 1.00 94.69 99 ARG A C 1
ATOM 758 O O . ARG A 1 99 ? 15.594 -8.566 -10.999 1.00 94.69 99 ARG A O 1
ATOM 765 N N . GLU A 1 100 ? 13.413 -8.106 -10.916 1.00 93.94 100 GLU A N 1
ATOM 766 C CA . GLU A 1 100 ? 13.549 -6.894 -10.102 1.00 93.94 100 GLU A CA 1
ATOM 767 C C . GLU A 1 100 ? 13.521 -7.246 -8.606 1.00 93.94 100 GLU A C 1
ATOM 769 O O . GLU A 1 100 ? 12.565 -6.946 -7.890 1.00 93.94 100 GLU A O 1
ATOM 774 N N . HIS A 1 101 ? 14.574 -7.912 -8.121 1.00 93.69 101 HIS A N 1
ATOM 775 C CA . HIS A 1 101 ? 14.641 -8.442 -6.750 1.00 93.69 101 HIS A CA 1
ATOM 776 C C . HIS A 1 101 ? 14.316 -7.436 -5.629 1.00 93.69 101 HIS A C 1
ATOM 778 O O . HIS A 1 101 ? 13.576 -7.812 -4.715 1.00 93.69 101 HIS A O 1
ATOM 784 N N . PRO A 1 102 ? 14.763 -6.163 -5.686 1.00 94.38 102 PRO A N 1
ATOM 785 C CA . PRO A 1 102 ? 14.388 -5.177 -4.672 1.00 94.38 102 PRO A CA 1
ATOM 786 C C . PRO A 1 102 ? 12.873 -4.939 -4.598 1.00 94.38 102 PRO A C 1
ATOM 788 O O . PRO A 1 102 ? 12.307 -4.859 -3.507 1.00 94.38 102 PRO A O 1
ATOM 791 N N . ASN A 1 103 ? 12.195 -4.896 -5.749 1.00 95.44 103 ASN A N 1
ATOM 792 C CA . ASN A 1 103 ? 10.752 -4.678 -5.808 1.00 95.44 103 ASN A CA 1
ATOM 793 C C . ASN A 1 103 ? 9.972 -5.901 -5.307 1.00 95.44 103 ASN A C 1
ATOM 795 O O . ASN A 1 103 ? 8.913 -5.738 -4.707 1.00 95.44 103 ASN A O 1
ATOM 799 N N . ILE A 1 104 ? 10.497 -7.119 -5.472 1.00 97.38 104 ILE A N 1
ATOM 800 C CA . ILE A 1 104 ? 9.903 -8.324 -4.869 1.00 97.38 104 ILE A CA 1
ATOM 801 C C . ILE A 1 104 ? 9.877 -8.191 -3.342 1.00 97.38 104 ILE A C 1
ATOM 803 O O . ILE A 1 104 ? 8.827 -8.377 -2.727 1.00 97.38 104 ILE A O 1
ATOM 807 N N . GLY A 1 105 ? 11.017 -7.829 -2.742 1.00 97.31 105 GLY A N 1
ATOM 808 C CA . GLY A 1 105 ? 11.133 -7.640 -1.296 1.00 97.31 105 GLY A CA 1
ATOM 809 C C . GLY A 1 105 ? 10.200 -6.546 -0.776 1.00 97.31 105 GLY A C 1
ATOM 810 O O . GLY A 1 105 ? 9.468 -6.770 0.186 1.00 97.31 105 GLY A O 1
ATOM 811 N N . LEU A 1 106 ? 10.156 -5.396 -1.458 1.00 96.06 106 LEU A N 1
ATOM 812 C CA . LEU A 1 106 ? 9.253 -4.299 -1.104 1.00 96.06 106 LEU A CA 1
ATOM 813 C C . LEU A 1 106 ? 7.783 -4.744 -1.111 1.00 96.06 106 LEU A C 1
ATOM 815 O O . LEU A 1 106 ? 7.075 -4.536 -0.129 1.00 96.06 106 LEU A O 1
ATOM 819 N N . ASN A 1 107 ? 7.324 -5.389 -2.186 1.00 97.81 107 ASN A N 1
ATOM 820 C CA . ASN A 1 107 ? 5.933 -5.832 -2.285 1.00 97.81 107 ASN A CA 1
ATOM 821 C C . ASN A 1 107 ? 5.600 -6.933 -1.262 1.00 97.81 107 ASN A C 1
ATOM 823 O O . ASN A 1 107 ? 4.477 -6.971 -0.767 1.00 97.81 107 ASN A O 1
ATOM 827 N N . ALA A 1 108 ? 6.559 -7.786 -0.883 1.00 98.44 108 ALA A N 1
ATOM 828 C CA . ALA A 1 108 ? 6.370 -8.761 0.193 1.00 98.44 108 ALA A CA 1
ATOM 829 C C . ALA A 1 108 ? 6.167 -8.086 1.558 1.00 98.44 108 ALA A C 1
ATOM 831 O O . ALA A 1 108 ? 5.261 -8.469 2.299 1.00 98.44 108 ALA A O 1
ATOM 832 N N . VAL A 1 109 ? 6.948 -7.044 1.866 1.00 98.31 109 VAL A N 1
ATOM 833 C CA . VAL A 1 109 ? 6.766 -6.246 3.089 1.00 98.31 109 VAL A CA 1
ATOM 834 C C . VAL A 1 109 ? 5.410 -5.541 3.074 1.00 98.31 109 VAL A C 1
ATOM 836 O O . VAL A 1 109 ? 4.662 -5.650 4.040 1.00 98.31 109 VAL A O 1
ATOM 839 N N . LEU A 1 110 ? 5.045 -4.878 1.972 1.00 98.12 110 LEU A N 1
ATOM 840 C CA . LEU A 1 110 ? 3.745 -4.209 1.846 1.00 98.12 110 LEU A CA 1
ATOM 841 C C . LEU A 1 110 ? 2.572 -5.196 1.979 1.00 98.12 110 LEU A C 1
ATOM 843 O O . LEU A 1 110 ? 1.586 -4.878 2.641 1.00 98.12 110 LEU A O 1
ATOM 847 N N . ALA A 1 111 ? 2.688 -6.402 1.411 1.00 98.50 111 ALA A N 1
ATOM 848 C CA . ALA A 1 111 ? 1.694 -7.463 1.567 1.00 98.50 111 ALA A CA 1
ATOM 849 C C . ALA A 1 111 ? 1.566 -7.917 3.026 1.00 98.50 111 ALA A C 1
ATOM 851 O O . ALA A 1 111 ? 0.453 -8.109 3.505 1.00 98.50 111 ALA A O 1
ATOM 852 N N . ALA A 1 112 ? 2.686 -8.082 3.733 1.00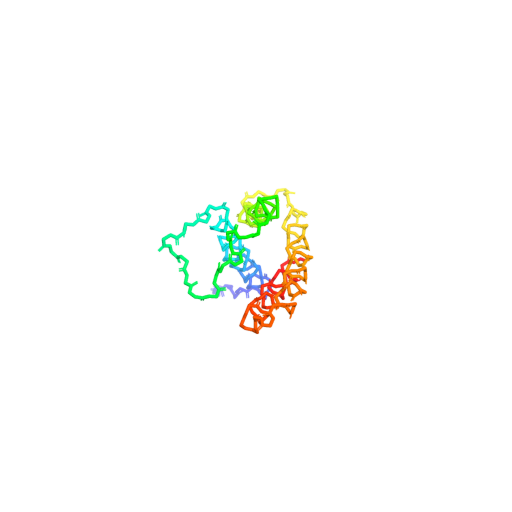 98.44 112 ALA A N 1
ATOM 853 C CA . ALA A 1 112 ? 2.683 -8.478 5.137 1.00 98.44 112 ALA A CA 1
ATOM 854 C C . ALA A 1 112 ? 2.042 -7.401 6.024 1.00 98.44 112 ALA A C 1
ATOM 856 O O . ALA A 1 112 ? 1.195 -7.721 6.851 1.00 98.44 112 ALA A O 1
ATOM 857 N N . LEU A 1 113 ? 2.380 -6.125 5.808 1.00 98.12 113 LEU A N 1
ATOM 858 C CA . LEU A 1 113 ? 1.759 -5.009 6.528 1.00 98.12 113 LEU A CA 1
ATOM 859 C C . LEU A 1 113 ? 0.251 -4.940 6.267 1.00 98.12 113 LEU A C 1
ATOM 861 O O . LEU A 1 113 ? -0.522 -4.780 7.206 1.00 98.12 113 LEU A O 1
ATOM 865 N N . ALA A 1 114 ? -0.176 -5.111 5.013 1.00 97.94 114 ALA A N 1
ATOM 866 C CA . ALA A 1 114 ? -1.594 -5.179 4.674 1.00 97.94 114 ALA A CA 1
ATOM 867 C C . ALA A 1 114 ? -2.282 -6.377 5.351 1.00 97.94 114 ALA A C 1
ATOM 869 O O . ALA A 1 114 ? -3.367 -6.226 5.893 1.00 97.94 114 ALA A O 1
ATOM 870 N N . ALA A 1 115 ? -1.641 -7.547 5.393 1.00 97.62 115 ALA A N 1
ATOM 871 C CA . ALA A 1 115 ? -2.194 -8.733 6.044 1.00 97.62 115 ALA A CA 1
ATOM 872 C C . ALA A 1 115 ? -2.321 -8.591 7.571 1.00 97.62 115 ALA A C 1
ATOM 874 O O . ALA A 1 115 ? -3.202 -9.204 8.149 1.00 97.62 115 ALA A O 1
ATOM 875 N N . VAL A 1 116 ? -1.468 -7.788 8.218 1.00 96.06 116 VAL A N 1
ATOM 876 C CA . VAL A 1 116 ? -1.599 -7.456 9.651 1.00 96.06 116 VAL A CA 1
ATOM 877 C C . VAL A 1 116 ? -2.794 -6.532 9.916 1.00 96.06 116 VAL A C 1
ATOM 879 O O . VAL A 1 116 ? -3.363 -6.566 11.002 1.00 96.06 116 VAL A O 1
ATOM 882 N N . ILE A 1 117 ? -3.162 -5.690 8.945 1.00 94.12 117 ILE A N 1
ATOM 883 C CA . ILE A 1 117 ? -4.316 -4.784 9.046 1.00 94.12 117 ILE A CA 1
ATOM 884 C C . ILE A 1 117 ? -5.640 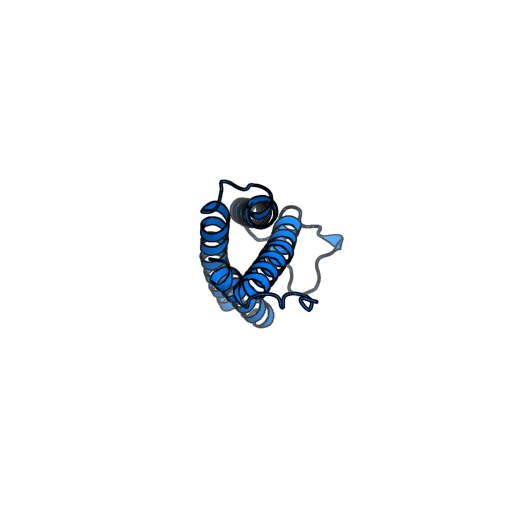-5.510 8.742 1.00 94.12 117 ILE A C 1
ATOM 886 O O . ILE A 1 117 ? -6.677 -5.102 9.267 1.00 94.12 117 ILE A O 1
ATOM 890 N N . ALA A 1 118 ? -5.607 -6.518 7.864 1.00 92.69 118 ALA A N 1
ATOM 891 C CA . ALA A 1 118 ? -6.769 -7.287 7.410 1.00 92.69 118 ALA A CA 1
ATOM 892 C C . ALA A 1 118 ? -7.324 -8.224 8.492 1.00 92.69 118 ALA A C 1
ATOM 894 O O . ALA A 1 118 ? -8.568 -8.265 8.624 1.00 92.69 118 ALA A O 1
#

Foldseek 3Di:
DDDDDDDDPVNVLVVVLLVLLLVLLVVLLVLLDDDPVPDDPLRPCSVVPDNVLSVLSNVLSVQSNCVVVVVPPPVSQLVSLVSLLVSLVVQLVVCVVVVSVVSNVVSVVSNVSSVSND

Secondary structure (DSSP, 8-state):
-PPPPPPPHHHHHHHHHHHHHHHHHHHHHHHTS--GGGPPTT-THHHHS-HHHHHHHHHHHHHHHHGGGSTT-TTHHHHHHHHHHHHHHHHHHHHHHTT-HHHHHHHHHHHHHHHHH-

Sequence (118 aa):
MRGPARPRETDCMNVVLWILQVLLGIFFVFMLRPNPARLQSGMKYVIEMRSELRIFAGVAGIALVATPFLGPLKVLAPLAAAGLVVLMRGAIVFHLGRREHPNIGLNAVLAALAAVIA

Mean predicted aligned error: 5.5 Å

Solvent-accessible surface area (backbone atoms only — not comparable to full-atom values): 6389 Å² total; per-residue (Å²): 136,85,72,84,81,76,81,50,72,68,56,54,53,51,51,51,50,50,52,50,28,40,56,55,8,51,56,29,41,58,53,54,65,71,55,79,94,73,58,54,91,90,43,62,60,68,75,71,47,56,66,66,62,34,48,49,45,15,51,30,10,47,35,31,51,45,29,84,77,38,83,86,44,75,64,48,32,28,53,26,20,47,52,47,27,55,51,23,53,52,48,29,56,55,27,57,78,67,69,38,61,70,58,29,54,50,28,52,52,53,22,52,56,23,56,74,60,67

Radius of gyration: 16.76 Å; Cα contacts (8 Å, |Δi|>4): 113; chains: 1; bounding box: 36×26×62 Å

pLDDT: mean 90.12, std 9.34, range [58.97, 98.75]